Protein AF-A0A359CBP9-F1 (afdb_monomer)

Secondary structure (DSSP, 8-state):
--HHHHHHHHHHHHHTT-HHHHHHHS---SS-TTHHHHHHHHHHHHHT--HHHHHHHHHHHHH--

Mean predicted aligned error: 4.82 Å

Sequence (65 aa):
RHAGEMINEISLAMSGGLGLSAIGKTIHPYPTQGEVIKKLADAYNRTRLTPTAKRILTAWLRWQR

Solvent-accessible surface area (backbone atoms only — not comparable to full-atom values): 3922 Å² total; per-residue (Å²): 140,60,65,72,69,51,48,47,59,55,53,50,27,57,76,70,70,54,45,60,67,48,54,47,70,50,86,67,67,83,92,51,80,61,42,53,59,33,52,47,33,51,55,53,55,59,73,68,59,46,74,66,58,49,52,53,55,52,54,51,58,59,71,77,102

pLDDT: mean 91.19, std 4.38, range [69.19, 96.12]

Structure (mmCIF, N/CA/C/O backbone):
data_AF-A0A359CBP9-F1
#
_entry.id   AF-A0A359CBP9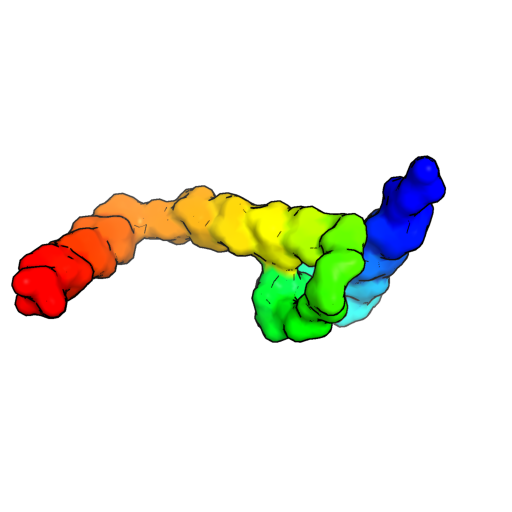-F1
#
loop_
_atom_site.group_PDB
_atom_site.id
_atom_site.type_symbol
_atom_site.label_atom_id
_atom_site.label_alt_id
_atom_site.label_comp_id
_atom_site.label_asym_id
_atom_site.label_entity_id
_atom_site.label_seq_id
_atom_site.pdbx_PDB_ins_code
_atom_site.Cartn_x
_atom_site.Cartn_y
_atom_site.Cartn_z
_atom_site.occupancy
_atom_site.B_iso_or_equiv
_atom_site.auth_seq_id
_atom_site.auth_comp_id
_atom_site.auth_asym_id
_atom_site.auth_atom_id
_atom_site.pdbx_PDB_model_num
ATOM 1 N N . ARG A 1 1 ? 17.477 7.979 -9.468 1.00 69.19 1 ARG A N 1
ATOM 2 C CA . ARG A 1 1 ? 16.240 8.783 -9.642 1.00 69.19 1 ARG A CA 1
ATOM 3 C C . ARG A 1 1 ? 15.240 7.901 -10.397 1.00 69.19 1 ARG A C 1
ATOM 5 O O . ARG A 1 1 ? 15.504 7.650 -11.557 1.00 69.19 1 ARG A O 1
ATOM 12 N N . HIS A 1 2 ? 14.172 7.392 -9.762 1.00 88.69 2 HIS A N 1
ATOM 13 C CA . HIS A 1 2 ? 13.183 6.478 -10.396 1.00 88.69 2 HIS A CA 1
ATOM 14 C C . HIS A 1 2 ? 11.725 6.831 -10.054 1.00 88.69 2 HIS A C 1
ATOM 16 O O . HIS A 1 2 ? 10.828 6.003 -10.160 1.00 88.69 2 HIS A O 1
ATOM 22 N N . ALA A 1 3 ? 11.477 8.069 -9.619 1.00 88.38 3 ALA A N 1
ATOM 23 C CA . ALA A 1 3 ? 10.136 8.506 -9.236 1.00 88.38 3 ALA A CA 1
ATOM 24 C C . ALA A 1 3 ? 9.137 8.446 -10.408 1.00 88.38 3 ALA A C 1
ATOM 26 O O . ALA A 1 3 ? 7.982 8.101 -10.187 1.00 88.38 3 ALA A O 1
ATOM 27 N N . GLY A 1 4 ? 9.597 8.720 -11.637 1.00 91.12 4 GLY A N 1
ATOM 28 C CA . GLY A 1 4 ? 8.783 8.597 -12.853 1.00 91.12 4 GLY A CA 1
ATOM 29 C C . GLY A 1 4 ? 8.313 7.163 -13.118 1.00 91.12 4 GLY A C 1
ATOM 30 O O . GLY A 1 4 ? 7.150 6.948 -13.428 1.00 91.12 4 GLY A O 1
ATOM 31 N N . GLU A 1 5 ? 9.179 6.174 -12.898 1.00 87.62 5 GLU A N 1
ATOM 32 C CA . GLU A 1 5 ? 8.810 4.760 -13.044 1.00 87.62 5 GLU A CA 1
ATOM 33 C C . GLU A 1 5 ? 7.787 4.330 -11.983 1.00 87.62 5 GLU A C 1
ATOM 35 O O . GLU A 1 5 ? 6.839 3.612 -12.278 1.00 87.62 5 GLU A O 1
ATOM 40 N N . MET A 1 6 ? 7.940 4.816 -10.747 1.00 90.38 6 MET A N 1
ATOM 41 C CA . MET A 1 6 ? 7.035 4.487 -9.642 1.00 90.38 6 MET A CA 1
ATOM 42 C C . MET A 1 6 ? 5.647 5.130 -9.796 1.00 90.38 6 MET A C 1
ATOM 44 O O . MET A 1 6 ? 4.636 4.483 -9.536 1.00 90.38 6 MET A O 1
ATOM 48 N N . ILE A 1 7 ? 5.562 6.395 -10.226 1.00 92.94 7 ILE A N 1
ATOM 49 C CA . ILE A 1 7 ? 4.265 7.086 -10.324 1.00 92.94 7 ILE A CA 1
ATOM 50 C C . ILE A 1 7 ? 3.362 6.486 -11.413 1.00 92.94 7 ILE A C 1
ATOM 52 O O . ILE A 1 7 ? 2.141 6.510 -11.265 1.00 92.94 7 ILE A O 1
ATOM 56 N N . ASN A 1 8 ? 3.944 5.877 -12.454 1.00 92.62 8 ASN A N 1
ATOM 57 C CA . ASN A 1 8 ? 3.197 5.252 -13.546 1.00 92.62 8 ASN A CA 1
ATOM 58 C C . ASN A 1 8 ? 2.234 4.155 -13.065 1.00 92.62 8 ASN A C 1
ATOM 60 O O . ASN A 1 8 ? 1.115 4.072 -13.569 1.00 92.62 8 ASN A O 1
ATOM 64 N N . GLU A 1 9 ? 2.614 3.350 -12.065 1.00 91.56 9 GLU A N 1
ATOM 65 C CA . GLU A 1 9 ? 1.730 2.316 -11.501 1.00 91.56 9 GLU A CA 1
ATOM 66 C C . GLU A 1 9 ? 0.474 2.934 -10.866 1.00 91.56 9 GLU A C 1
ATOM 68 O O . GLU A 1 9 ? -0.645 2.456 -11.069 1.00 91.56 9 GLU A O 1
ATOM 73 N N . ILE A 1 10 ? 0.643 4.041 -10.139 1.00 93.12 10 ILE A N 1
ATOM 74 C CA . ILE A 1 10 ? -0.461 4.763 -9.499 1.00 93.12 10 ILE A CA 1
ATOM 75 C C . ILE A 1 10 ? -1.359 5.399 -10.566 1.00 93.12 10 ILE A C 1
ATOM 77 O O . ILE A 1 10 ? -2.581 5.266 -10.499 1.00 93.12 10 ILE A O 1
ATOM 81 N N . SER A 1 11 ? -0.774 6.044 -11.579 1.00 94.50 11 SER A N 1
ATOM 82 C CA . SER A 1 11 ? -1.520 6.636 -12.695 1.00 94.50 11 SER A CA 1
ATOM 83 C C . SER A 1 11 ? -2.322 5.591 -13.480 1.00 94.50 11 SER A C 1
ATOM 85 O O . SER A 1 11 ? -3.484 5.834 -13.820 1.00 94.50 11 SER A O 1
ATOM 87 N N . LEU A 1 12 ? -1.753 4.405 -13.717 1.00 94.25 12 LEU A N 1
ATOM 88 C CA . LEU A 1 12 ? -2.457 3.284 -14.340 1.00 94.25 12 LEU A CA 1
ATOM 89 C C . LEU A 1 12 ? -3.632 2.815 -13.472 1.00 94.25 12 LEU A C 1
ATOM 91 O O . LEU A 1 12 ? -4.751 2.673 -13.962 1.00 94.25 12 LEU A O 1
ATOM 95 N N . ALA A 1 13 ? -3.407 2.626 -12.171 1.00 94.62 13 ALA A N 1
ATOM 96 C CA . ALA A 1 13 ? -4.458 2.195 -11.254 1.00 94.62 13 ALA A CA 1
ATOM 97 C C . ALA A 1 13 ? -5.609 3.210 -11.151 1.00 94.62 13 ALA A C 1
ATOM 99 O O . ALA A 1 13 ? -6.765 2.810 -11.011 1.00 94.62 13 ALA A O 1
ATOM 100 N N . MET A 1 14 ? -5.309 4.511 -11.226 1.00 94.62 14 MET A N 1
ATOM 101 C CA . MET A 1 14 ? -6.315 5.575 -11.228 1.00 94.62 14 MET A CA 1
ATOM 102 C C . MET A 1 14 ? -7.097 5.623 -12.542 1.00 94.62 14 MET A C 1
ATOM 104 O O . MET A 1 14 ? -8.325 5.628 -12.511 1.00 94.62 14 MET A O 1
ATOM 108 N N . SER A 1 15 ? -6.406 5.624 -13.685 1.00 95.94 15 SER A N 1
ATOM 109 C CA . SER A 1 15 ? -7.047 5.681 -15.009 1.00 95.94 15 SER A CA 1
ATOM 110 C C . SER A 1 15 ? -7.908 4.451 -15.304 1.00 95.94 15 SER A C 1
ATOM 112 O O . SER A 1 15 ? -8.976 4.582 -15.893 1.00 95.94 15 SER A O 1
ATOM 114 N N . GLY A 1 16 ? -7.489 3.272 -14.837 1.00 96.12 16 GLY A N 1
ATOM 115 C CA . GLY A 1 16 ? -8.255 2.031 -14.943 1.00 96.12 16 GLY A CA 1
ATOM 116 C C . GLY A 1 16 ? -9.314 1.827 -13.853 1.00 96.12 16 GLY A C 1
ATOM 117 O O . GLY A 1 16 ? -9.958 0.783 -13.840 1.00 96.12 16 GLY A O 1
ATOM 118 N N . GLY A 1 17 ? -9.476 2.761 -12.906 1.00 95.56 17 GLY A N 1
ATOM 119 C CA . GLY A 1 17 ? -10.455 2.639 -11.816 1.00 95.56 17 GLY A CA 1
ATOM 120 C C . GLY A 1 17 ? -10.196 1.483 -10.835 1.00 95.56 17 GLY A C 1
ATOM 121 O O . GLY A 1 17 ? -11.108 1.057 -10.131 1.00 95.56 17 GLY A O 1
ATOM 122 N N . LEU A 1 18 ? -8.966 0.962 -10.773 1.00 94.12 18 LEU A N 1
ATOM 123 C CA . LEU A 1 18 ? -8.589 -0.192 -9.945 1.00 94.12 18 LEU A CA 1
ATOM 124 C C . LEU A 1 18 ? -8.409 0.181 -8.464 1.00 94.12 18 LEU A C 1
ATOM 126 O O . LEU A 1 18 ? -8.715 -0.601 -7.560 1.00 94.12 18 LEU A O 1
ATOM 130 N N . GLY A 1 19 ? -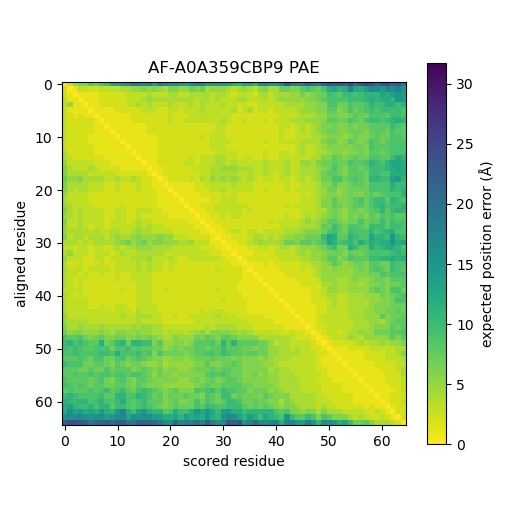7.882 1.384 -8.219 1.00 90.38 19 GLY A N 1
ATOM 131 C CA . GLY A 1 19 ? -7.597 1.906 -6.884 1.00 90.38 19 GLY A CA 1
ATOM 132 C C . GLY A 1 19 ? -6.465 1.185 -6.132 1.00 90.38 19 GLY A C 1
ATOM 133 O O . GLY A 1 19 ? -5.825 0.251 -6.613 1.00 90.38 19 GLY A O 1
ATOM 134 N N . LEU A 1 20 ? -6.220 1.625 -4.893 1.00 90.50 20 LEU A N 1
ATOM 135 C CA . LEU A 1 20 ? -5.083 1.181 -4.071 1.00 90.50 20 LEU A CA 1
ATOM 136 C C . LEU A 1 20 ? -5.175 -0.292 -3.624 1.00 90.50 20 LEU A C 1
ATOM 138 O O . LEU A 1 20 ? -4.160 -0.927 -3.342 1.00 90.50 20 LEU A O 1
ATOM 142 N N . SER A 1 21 ? -6.386 -0.861 -3.576 1.00 89.56 21 SER A N 1
ATOM 143 C CA . SER A 1 21 ? -6.577 -2.271 -3.211 1.00 89.56 21 SER A CA 1
ATOM 144 C C . SER A 1 21 ? -5.971 -3.220 -4.244 1.00 89.56 21 SER A C 1
ATOM 146 O O . SER A 1 21 ? -5.426 -4.253 -3.855 1.00 89.56 21 SER A O 1
ATOM 148 N N . ALA A 1 22 ? -6.039 -2.874 -5.533 1.00 92.88 22 ALA A N 1
ATOM 149 C CA . ALA A 1 22 ? -5.430 -3.668 -6.591 1.00 92.88 22 ALA A CA 1
ATOM 150 C C . ALA A 1 22 ? -3.903 -3.690 -6.447 1.00 92.88 22 ALA A C 1
ATOM 152 O O . ALA A 1 22 ? -3.317 -4.765 -6.407 1.00 92.88 22 ALA A O 1
ATOM 153 N N . ILE A 1 23 ? -3.290 -2.522 -6.227 1.00 92.69 23 ILE A N 1
ATOM 154 C CA . ILE A 1 23 ? -1.843 -2.379 -6.001 1.00 92.69 23 ILE A CA 1
ATOM 155 C C . ILE A 1 23 ? -1.362 -3.258 -4.836 1.00 92.69 23 ILE A C 1
ATOM 157 O O . ILE A 1 23 ? -0.369 -3.970 -4.964 1.00 92.69 23 ILE A O 1
ATOM 161 N N . GLY A 1 24 ? -2.081 -3.251 -3.706 1.00 91.19 24 GLY A N 1
ATOM 162 C CA . GLY A 1 24 ? -1.724 -4.072 -2.542 1.00 91.19 24 GLY A CA 1
ATOM 163 C C . GLY A 1 24 ? -1.823 -5.585 -2.794 1.00 91.19 24 GLY A C 1
ATOM 164 O O . GLY A 1 24 ? -1.040 -6.358 -2.238 1.00 91.19 24 GLY A O 1
ATOM 165 N N . LYS A 1 25 ? -2.762 -6.016 -3.650 1.00 91.00 25 LYS A N 1
ATOM 166 C CA . LYS A 1 25 ? -2.955 -7.428 -4.031 1.00 91.00 25 LYS A CA 1
ATOM 167 C C . LYS A 1 25 ? -1.940 -7.911 -5.068 1.00 91.00 25 LYS A C 1
ATOM 169 O O . LYS A 1 25 ? -1.671 -9.109 -5.123 1.00 91.00 25 LYS A O 1
ATOM 174 N N . THR A 1 26 ? -1.379 -7.010 -5.869 1.00 92.25 26 THR A N 1
ATOM 175 C CA . THR A 1 26 ? -0.379 -7.343 -6.886 1.00 92.25 26 THR A CA 1
ATOM 176 C C . THR A 1 26 ? 0.879 -7.959 -6.255 1.00 92.25 26 THR A C 1
ATOM 178 O O . THR A 1 26 ? 1.317 -7.604 -5.150 1.00 92.25 26 THR A O 1
ATOM 181 N N . ILE A 1 27 ? 1.474 -8.922 -6.963 1.00 90.81 27 ILE A N 1
ATOM 182 C CA . ILE A 1 27 ? 2.781 -9.482 -6.616 1.00 90.81 27 ILE A CA 1
ATOM 183 C C . ILE A 1 27 ? 3.842 -8.556 -7.206 1.00 90.81 27 ILE A C 1
ATOM 185 O O . ILE A 1 27 ? 4.021 -8.489 -8.418 1.00 90.81 27 ILE A O 1
ATOM 189 N N . HIS A 1 28 ? 4.522 -7.828 -6.327 1.00 90.69 28 HIS A N 1
ATOM 190 C CA . HIS A 1 28 ? 5.623 -6.946 -6.696 1.00 90.69 28 HIS A CA 1
ATOM 191 C C . HIS A 1 28 ? 6.918 -7.759 -6.787 1.00 90.69 28 HIS A C 1
ATOM 193 O O . HIS A 1 28 ? 7.196 -8.523 -5.856 1.00 90.69 28 HIS A O 1
ATOM 199 N N . PRO A 1 29 ? 7.709 -7.620 -7.866 1.00 90.00 29 PRO A N 1
ATOM 200 C CA . PRO A 1 29 ? 9.010 -8.266 -7.962 1.00 90.00 29 PRO A CA 1
ATOM 201 C C . PRO A 1 29 ? 9.948 -7.808 -6.844 1.00 90.00 29 PRO A C 1
ATOM 203 O O . PRO A 1 29 ? 10.025 -6.614 -6.542 1.00 90.00 29 PRO A O 1
ATOM 206 N N . TYR A 1 30 ? 10.687 -8.765 -6.283 1.00 88.75 30 TYR A N 1
ATOM 207 C CA . TYR A 1 30 ? 11.703 -8.529 -5.262 1.00 88.75 30 TYR A CA 1
ATOM 208 C C . TYR A 1 30 ? 13.114 -8.772 -5.817 1.00 88.75 30 TYR A C 1
ATOM 210 O O . TYR A 1 30 ? 13.304 -9.777 -6.509 1.00 88.75 30 TYR A O 1
ATOM 218 N N . PRO A 1 31 ? 14.125 -7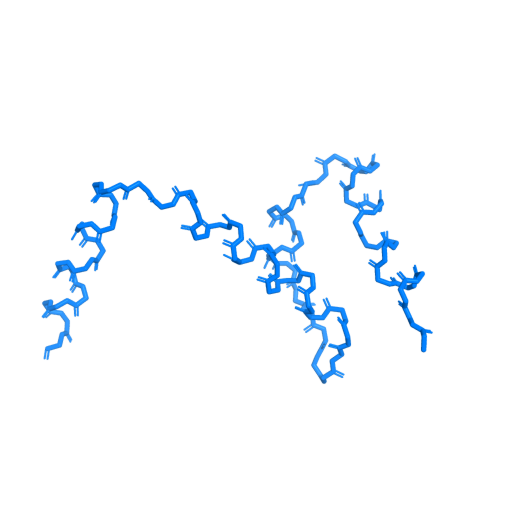.944 -5.478 1.00 90.50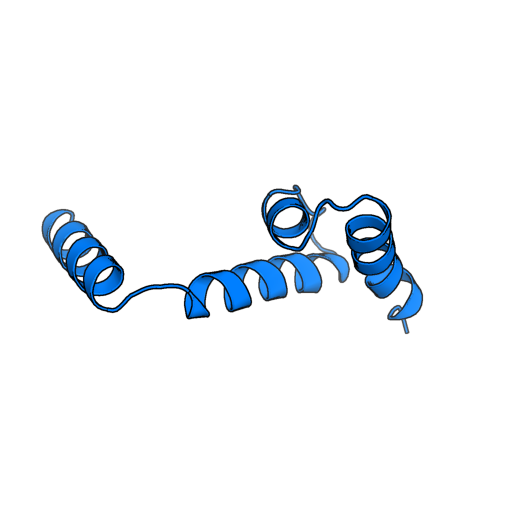 31 PRO A N 1
ATOM 219 C CA . PRO A 1 31 ? 14.045 -6.676 -4.741 1.00 90.50 31 PRO A CA 1
ATOM 220 C C . PRO A 1 31 ? 13.871 -5.468 -5.683 1.00 90.50 31 PRO A C 1
ATOM 222 O O . PRO A 1 31 ? 14.716 -5.238 -6.550 1.00 90.50 31 PRO A O 1
ATOM 225 N N . THR A 1 32 ? 12.819 -4.653 -5.513 1.00 91.12 32 THR A N 1
ATOM 226 C CA . THR A 1 32 ? 12.613 -3.443 -6.346 1.00 91.12 32 THR A CA 1
ATOM 227 C C . THR A 1 32 ? 12.133 -2.209 -5.574 1.00 91.12 32 THR A C 1
ATOM 229 O O . THR A 1 32 ? 11.562 -2.296 -4.490 1.00 91.12 32 THR A O 1
ATOM 232 N N . GLN A 1 33 ? 12.333 -1.018 -6.160 1.00 89.19 33 GLN A N 1
ATOM 233 C CA . GLN A 1 33 ? 11.785 0.241 -5.624 1.00 89.19 33 GLN A CA 1
ATOM 234 C C . GLN A 1 33 ? 10.246 0.288 -5.693 1.00 89.19 33 GLN A C 1
ATOM 236 O O . GLN A 1 33 ? 9.626 0.948 -4.861 1.00 89.19 33 GLN A O 1
ATOM 241 N N . GLY A 1 34 ? 9.626 -0.450 -6.624 1.00 87.06 34 GLY A N 1
ATOM 242 C CA . GLY A 1 34 ? 8.166 -0.536 -6.766 1.00 87.06 34 GLY A CA 1
ATOM 243 C C . GLY A 1 34 ? 7.465 -1.134 -5.542 1.00 87.06 34 GLY A C 1
ATOM 244 O O . GLY A 1 34 ? 6.360 -0.717 -5.199 1.00 87.06 34 GLY A O 1
ATOM 245 N N . GLU A 1 35 ? 8.152 -1.989 -4.772 1.00 90.44 35 GLU A N 1
ATOM 246 C CA . GLU A 1 35 ? 7.626 -2.543 -3.515 1.00 90.44 35 GLU A CA 1
ATOM 247 C C . GLU A 1 35 ? 7.187 -1.476 -2.505 1.00 90.44 35 GLU A C 1
ATOM 249 O O . GLU A 1 35 ? 6.369 -1.747 -1.622 1.00 90.44 35 GLU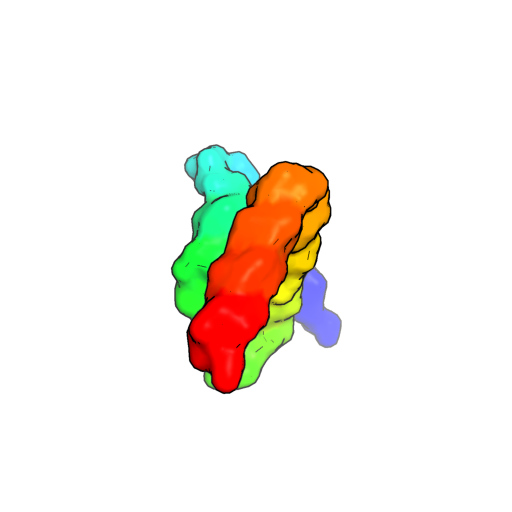 A O 1
ATOM 254 N N . VAL A 1 36 ? 7.737 -0.261 -2.596 1.00 91.31 36 VAL A N 1
ATOM 255 C CA . VAL A 1 36 ? 7.360 0.853 -1.721 1.00 91.31 36 VAL A CA 1
ATOM 256 C C . VAL A 1 36 ? 5.879 1.201 -1.887 1.00 91.31 36 VAL A C 1
ATOM 258 O O . VAL A 1 36 ? 5.221 1.519 -0.897 1.00 91.31 36 VAL A O 1
ATOM 261 N N . ILE A 1 37 ? 5.322 1.074 -3.093 1.00 92.12 37 ILE A N 1
ATOM 262 C CA . ILE A 1 37 ? 3.914 1.383 -3.371 1.00 92.12 37 ILE A CA 1
ATOM 263 C C . ILE A 1 37 ? 3.003 0.321 -2.742 1.00 92.12 37 ILE A C 1
ATOM 265 O O . ILE A 1 37 ? 1.999 0.660 -2.111 1.00 92.12 37 ILE A O 1
ATOM 269 N N . LYS A 1 38 ? 3.400 -0.958 -2.782 1.00 91.38 38 LYS A N 1
ATOM 270 C CA . LYS A 1 38 ? 2.727 -2.021 -2.020 1.00 91.38 38 LYS A CA 1
ATOM 271 C C . LYS A 1 38 ? 2.760 -1.756 -0.514 1.00 91.38 38 LYS A C 1
ATOM 273 O O . LYS A 1 38 ? 1.726 -1.815 0.146 1.00 91.38 38 LYS A O 1
ATOM 278 N N . LYS A 1 39 ? 3.928 -1.401 0.032 1.00 91.19 39 LYS A N 1
ATOM 279 C CA . LYS A 1 39 ? 4.076 -1.064 1.460 1.00 91.19 39 LYS A CA 1
ATOM 280 C C . LYS A 1 39 ? 3.213 0.140 1.850 1.00 91.19 39 LYS A C 1
ATOM 282 O O . LYS A 1 39 ? 2.651 0.157 2.944 1.00 91.19 39 LYS A O 1
ATOM 287 N N . LEU A 1 40 ? 3.068 1.118 0.956 1.00 92.19 40 LEU A N 1
ATOM 288 C CA . LEU A 1 40 ? 2.157 2.249 1.125 1.00 92.19 40 LEU A CA 1
ATOM 289 C C . LEU A 1 40 ? 0.692 1.794 1.148 1.00 92.19 40 LEU A C 1
ATOM 291 O O . LEU A 1 40 ? -0.058 2.225 2.025 1.00 92.19 40 LEU A O 1
ATOM 295 N N . ALA A 1 41 ? 0.290 0.890 0.249 1.00 92.25 41 ALA A N 1
ATOM 296 C CA . ALA A 1 41 ? -1.053 0.309 0.245 1.00 92.25 41 ALA A CA 1
ATOM 297 C C . ALA A 1 41 ? -1.360 -0.432 1.559 1.00 92.25 41 ALA A C 1
ATOM 299 O O . ALA A 1 41 ? -2.428 -0.245 2.147 1.00 92.25 41 ALA A O 1
ATOM 300 N N . ASP A 1 42 ? -0.404 -1.209 2.068 1.00 91.81 42 ASP A N 1
ATOM 301 C CA . ASP A 1 42 ? -0.526 -1.908 3.350 1.00 91.81 42 ASP A CA 1
ATOM 302 C C . ASP A 1 42 ? -0.616 -0.935 4.531 1.00 91.81 42 ASP A C 1
ATOM 304 O O . ASP A 1 42 ? -1.443 -1.114 5.431 1.00 91.81 42 ASP A O 1
ATOM 308 N N . ALA A 1 43 ? 0.201 0.122 4.529 1.00 92.81 43 ALA A N 1
ATOM 309 C CA . ALA A 1 43 ? 0.162 1.163 5.550 1.00 92.81 43 ALA A CA 1
ATOM 310 C C . ALA A 1 43 ? -1.196 1.878 5.573 1.00 92.81 43 ALA A C 1
ATOM 312 O O . ALA A 1 43 ? -1.772 2.057 6.647 1.00 92.81 43 ALA A O 1
ATOM 313 N N . TYR A 1 44 ? -1.748 2.211 4.405 1.00 92.06 44 TYR A N 1
ATOM 314 C CA . TYR A 1 44 ? -3.088 2.783 4.294 1.00 92.06 44 TYR A CA 1
ATOM 315 C C . TYR A 1 44 ? -4.169 1.809 4.779 1.00 92.06 44 TYR A C 1
ATOM 317 O O . TYR A 1 44 ? -5.058 2.190 5.534 1.00 92.06 44 TYR A O 1
ATOM 325 N N . ASN A 1 45 ? -4.085 0.525 4.428 1.00 90.00 45 ASN A N 1
ATOM 326 C CA . ASN A 1 45 ? -5.052 -0.463 4.909 1.00 90.00 45 ASN A CA 1
ATOM 327 C C . ASN A 1 45 ? -5.055 -0.586 6.441 1.00 90.00 45 ASN A C 1
ATOM 329 O O . ASN A 1 45 ? -6.117 -0.771 7.035 1.00 90.00 45 ASN A O 1
ATOM 333 N N . ARG A 1 46 ? -3.903 -0.419 7.102 1.00 89.62 46 ARG A N 1
ATOM 334 C CA . ARG A 1 46 ? -3.815 -0.426 8.573 1.00 89.62 46 ARG A CA 1
ATOM 335 C C . ARG A 1 46 ? -4.550 0.743 9.229 1.00 89.62 46 ARG A C 1
ATOM 337 O O . ARG A 1 46 ? -5.061 0.561 10.332 1.00 89.62 46 ARG A O 1
ATOM 344 N N . THR A 1 47 ? -4.650 1.908 8.583 1.00 90.56 47 THR A N 1
ATOM 345 C CA . THR A 1 47 ? -5.400 3.052 9.145 1.00 90.56 47 THR A CA 1
ATOM 346 C C . THR A 1 47 ? -6.909 2.805 9.158 1.00 90.56 47 THR A C 1
ATOM 348 O O . THR A 1 47 ? -7.622 3.388 9.969 1.00 90.56 47 THR A O 1
ATOM 351 N N . ARG A 1 48 ? -7.398 1.887 8.315 1.00 89.25 48 ARG A N 1
ATOM 352 C CA . ARG A 1 48 ? -8.813 1.492 8.231 1.00 89.25 48 ARG A CA 1
ATOM 353 C C . ARG A 1 48 ? -9.221 0.443 9.269 1.00 89.25 48 ARG A C 1
ATOM 355 O O . ARG A 1 48 ? -10.380 0.029 9.293 1.00 89.25 48 ARG A O 1
ATOM 362 N N . LEU A 1 49 ? -8.295 -0.010 10.116 1.00 88.75 49 LEU A N 1
ATOM 363 C CA . LEU A 1 49 ? -8.587 -0.987 11.159 1.00 88.75 49 LEU A CA 1
ATOM 364 C C . LEU A 1 49 ? -9.460 -0.347 12.248 1.00 88.75 49 LEU A C 1
ATOM 366 O O . LEU A 1 49 ? -8.994 0.484 13.029 1.00 88.75 49 LEU A O 1
ATOM 370 N N . THR A 1 50 ? -10.728 -0.753 12.326 1.00 89.62 50 THR A N 1
ATOM 371 C CA . THR A 1 50 ? -11.652 -0.233 13.341 1.00 89.62 50 THR A CA 1
ATOM 372 C C . THR A 1 50 ? -11.255 -0.700 14.750 1.00 89.62 50 THR A C 1
ATOM 374 O O . THR A 1 50 ? -10.670 -1.780 14.909 1.00 89.62 50 THR A O 1
ATOM 377 N N . PRO A 1 51 ? -11.596 0.059 15.812 1.00 90.38 51 PRO A N 1
ATOM 378 C CA . PRO A 1 51 ? -11.296 -0.343 17.189 1.00 90.38 51 PRO A CA 1
ATOM 379 C C . PRO A 1 51 ? -11.862 -1.721 17.561 1.00 90.38 51 PRO A C 1
ATOM 381 O O . PRO A 1 51 ? -11.218 -2.485 18.281 1.00 90.38 51 PRO A O 1
ATOM 384 N N . THR A 1 52 ? -13.047 -2.062 17.048 1.00 92.94 52 THR A N 1
ATOM 385 C CA . THR A 1 52 ? -13.696 -3.364 17.255 1.00 92.94 52 THR A CA 1
ATOM 386 C C . THR A 1 52 ? -12.946 -4.487 16.544 1.00 92.94 52 THR A C 1
ATOM 388 O O . THR A 1 52 ? -12.603 -5.480 17.186 1.00 92.94 52 THR A O 1
ATOM 391 N N . ALA A 1 53 ? -12.606 -4.308 15.263 1.00 92.06 53 ALA A N 1
ATOM 392 C CA . ALA A 1 53 ? -11.830 -5.283 14.498 1.00 9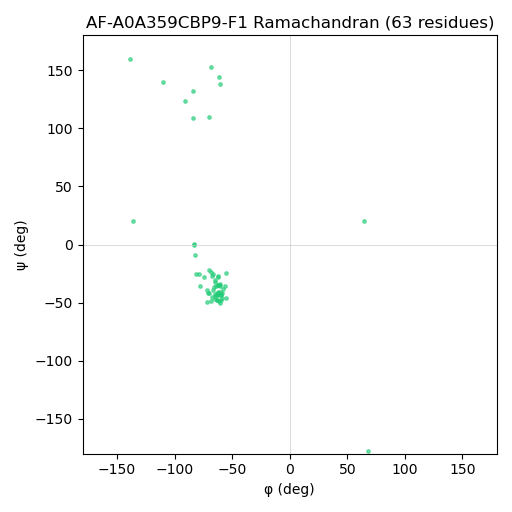2.06 53 ALA A CA 1
ATOM 393 C C . ALA A 1 53 ? -10.454 -5.525 15.132 1.00 92.06 53 ALA A C 1
ATOM 395 O O . ALA A 1 53 ? -10.039 -6.670 15.292 1.00 92.06 53 ALA A O 1
ATOM 396 N N . LYS A 1 54 ? -9.778 -4.460 15.585 1.00 91.00 54 LYS A N 1
ATOM 397 C CA . LYS A 1 54 ? -8.499 -4.561 16.300 1.00 91.00 54 LYS A CA 1
ATOM 398 C C . LYS A 1 54 ? -8.619 -5.403 17.571 1.00 91.00 54 LYS A C 1
ATOM 400 O O . LYS A 1 54 ? -7.761 -6.252 17.812 1.00 91.00 54 LYS A O 1
ATOM 405 N N . ARG A 1 55 ? -9.659 -5.179 18.386 1.00 93.56 55 ARG A N 1
ATOM 406 C CA . ARG A 1 55 ? -9.902 -5.947 19.622 1.00 93.56 55 ARG A CA 1
ATOM 407 C C . ARG A 1 55 ? -10.113 -7.431 19.336 1.00 93.56 55 ARG A C 1
ATOM 409 O O . ARG 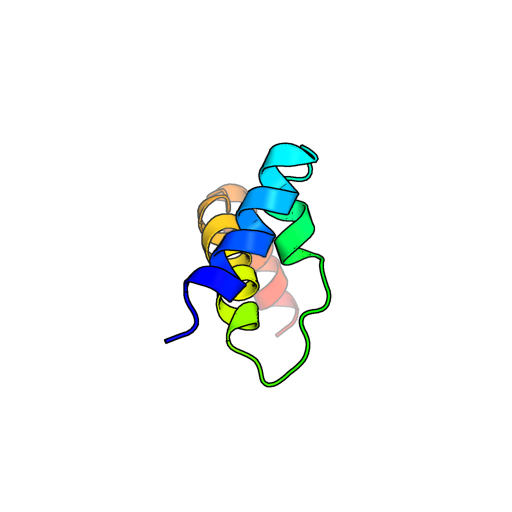A 1 55 ? -9.446 -8.246 19.966 1.00 93.56 55 ARG A O 1
ATOM 416 N N . ILE A 1 56 ? -10.971 -7.765 18.370 1.00 95.19 56 ILE A N 1
ATOM 417 C CA . ILE A 1 56 ? -11.238 -9.156 17.970 1.00 95.19 56 ILE A CA 1
ATOM 418 C C . ILE A 1 56 ? -9.950 -9.822 17.474 1.00 95.19 56 ILE A C 1
ATOM 420 O O . ILE A 1 56 ? -9.573 -10.874 17.983 1.00 95.19 56 ILE A O 1
ATOM 424 N N . LEU A 1 57 ? -9.232 -9.174 16.549 1.00 93.38 57 LEU A N 1
ATOM 425 C CA . LEU A 1 57 ? -7.990 -9.704 15.981 1.00 93.38 57 LEU A CA 1
ATOM 426 C C . LEU A 1 57 ? -6.930 -9.951 17.066 1.00 93.38 57 LEU A C 1
ATOM 428 O O . LEU A 1 57 ? -6.256 -10.975 17.065 1.00 93.38 57 LEU A O 1
ATOM 432 N N . THR A 1 58 ? -6.805 -9.026 18.022 1.00 93.50 58 THR A N 1
ATOM 433 C CA . THR A 1 58 ? -5.830 -9.135 19.117 1.00 93.50 58 THR A CA 1
ATOM 434 C C . THR A 1 58 ? -6.206 -10.248 20.094 1.00 93.50 58 THR A C 1
ATOM 436 O O . THR A 1 58 ? -5.330 -10.983 20.539 1.00 93.50 58 THR A O 1
ATOM 439 N N . ALA A 1 59 ? -7.490 -10.386 20.435 1.00 95.19 59 ALA A N 1
ATOM 440 C CA . ALA A 1 59 ? -7.977 -11.458 21.302 1.00 95.19 59 ALA A CA 1
ATOM 441 C C . ALA A 1 59 ? -7.759 -12.838 20.665 1.00 95.19 59 ALA A C 1
ATOM 443 O O . ALA A 1 59 ? -7.264 -13.745 21.328 1.00 95.19 59 ALA A O 1
ATOM 444 N N . TRP A 1 60 ? -8.040 -12.966 19.368 1.00 95.31 60 TRP A N 1
ATOM 445 C CA . TRP A 1 60 ? -7.805 -14.196 18.619 1.00 95.31 60 TRP A CA 1
ATOM 446 C C . TRP A 1 60 ? -6.315 -14.567 18.548 1.00 95.31 60 TRP A C 1
ATOM 448 O O . TRP A 1 60 ? -5.945 -15.681 18.909 1.00 95.31 60 TRP A O 1
ATOM 458 N N . LEU A 1 61 ? -5.439 -13.613 18.202 1.00 94.62 61 LEU A N 1
ATOM 459 C CA . LEU A 1 61 ? -3.984 -13.830 18.176 1.00 94.62 61 LEU A CA 1
ATOM 460 C C . LEU A 1 61 ? -3.396 -14.175 19.553 1.00 94.62 61 LEU A C 1
ATOM 462 O O . LEU A 1 61 ? -2.361 -14.830 19.630 1.00 94.62 61 LEU A O 1
ATOM 466 N N . ARG A 1 62 ? -4.022 -13.719 20.646 1.00 94.38 62 ARG A N 1
ATOM 467 C CA . ARG A 1 62 ? -3.638 -14.100 22.015 1.00 94.38 62 ARG A CA 1
ATOM 468 C C . ARG A 1 62 ? -4.057 -15.519 22.376 1.00 94.38 62 ARG A C 1
ATOM 470 O O . ARG A 1 62 ? -3.415 -16.097 23.234 1.00 94.38 62 ARG A O 1
ATOM 477 N N . TRP A 1 63 ? -5.121 -16.039 21.772 1.00 95.06 63 TRP A N 1
ATOM 478 C CA . TRP A 1 63 ? -5.605 -17.399 22.010 1.00 95.06 63 TRP A CA 1
ATOM 479 C C . TRP A 1 63 ? -4.827 -18.455 21.209 1.00 95.06 63 TRP A C 1
ATOM 481 O O . TRP A 1 63 ? -4.753 -19.603 21.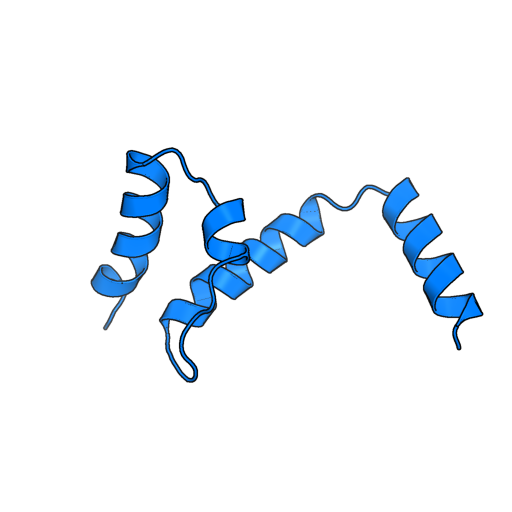623 1.00 95.06 63 TRP A O 1
ATOM 491 N N . GLN A 1 64 ? -4.230 -18.067 20.076 1.00 91.31 64 GLN A N 1
ATOM 492 C CA . GLN A 1 64 ? -3.343 -18.935 19.287 1.00 91.31 64 GLN A CA 1
ATOM 493 C C . GLN A 1 64 ? -1.896 -19.002 19.804 1.00 91.31 64 GLN A C 1
ATOM 495 O O . GLN A 1 64 ? -1.109 -19.782 19.270 1.00 91.31 64 GLN A O 1
ATOM 500 N N . ARG A 1 65 ? -1.534 -18.157 20.774 1.00 70.19 65 ARG A N 1
ATOM 501 C CA . ARG A 1 65 ? -0.252 -18.223 21.485 1.00 70.19 65 ARG A CA 1
ATOM 502 C C . ARG A 1 65 ? -0.397 -19.068 22.735 1.00 70.19 65 ARG A 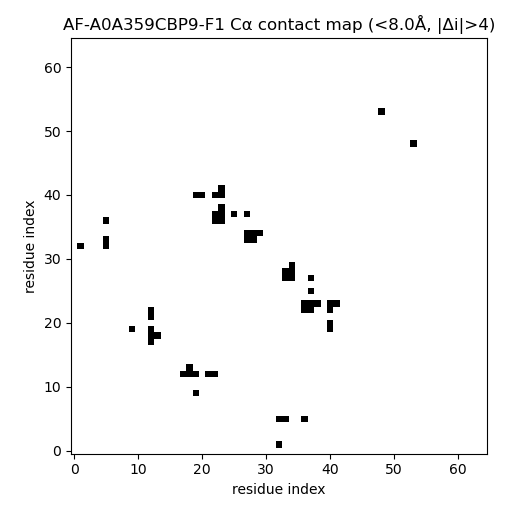C 1
ATOM 504 O O . ARG A 1 65 ? 0.572 -19.797 23.022 1.00 70.19 65 ARG A O 1
#

Radius of gyration: 15.47 Å; Cα contacts (8 Å, |Δi|>4): 29; chains: 1; bounding box: 30×28×37 Å

Foldseek 3Di:
DCVVVQVVVVVVCVVVVVPLVVLLVDDDDPPDPNVVSNVVSVVVVVVVQDPVNVVVVVVVVVVVD